Protein AF-A0A077ZMD2-F1 (afdb_monomer)

Solvent-accessible surface area (backbone atoms only — not comparable to full-atom values): 7035 Å² total; per-residue (Å²): 133,84,82,74,77,78,71,48,74,55,53,52,48,50,49,44,70,74,76,46,94,65,58,72,71,58,48,54,52,47,53,52,52,40,54,50,50,58,49,65,71,52,76,80,60,81,72,50,72,67,54,49,49,50,52,53,51,42,52,51,51,65,73,69,49,62,65,78,47,76,37,35,66,75,48,50,33,68,73,35,74,91,37,56,90,61,50,66,83,66,49,49,62,44,54,50,50,34,36,77,70,65,45,25,48,76,49,74,59,95,91,41,60,29,40,25,36,102

Organism: Trichuris trichiura (NCBI:txid36087)

pLDDT: mean 87.37, std 12.08, range [35.5, 96.69]

Secondary structure (DSSP, 8-state):
--------HHHHHHHHHHH----HHHHHHHHHHHHHHHHHHS--S---HHHHHHHHHH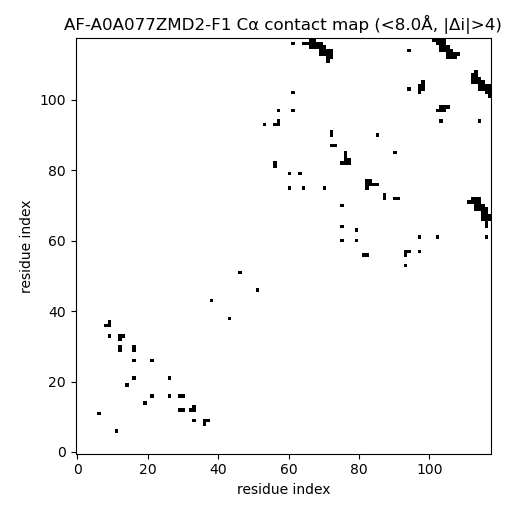HHHHHHSPBT-EE-HHHHHHH-GGGTT--HHHHHHHHHHHHHTTSEEEEEETTEEEEEE-

Sequence (118 aa):
MTNEKKITNKGALQYVLDNCEIPSDVRAKIEILLHQQENKSRGSGKPTATQTENARLIEVIADTLPKGEAFTISDITKTIPELNGFTPQKVGPMLKKLVETGRATRDTNKGKAYYTMV

Structure (mmCIF, N/CA/C/O backbone):
data_AF-A0A077ZMD2-F1
#
_entry.id   AF-A0A077ZMD2-F1
#
loop_
_atom_site.group_PDB
_atom_site.id
_atom_site.type_symbol
_atom_site.label_atom_id
_atom_site.label_alt_id
_atom_site.label_comp_id
_atom_site.label_asym_id
_atom_site.label_entity_id
_atom_site.label_seq_id
_atom_site.pdbx_PDB_ins_code
_atom_site.Cartn_x
_atom_site.Cartn_y
_atom_site.Cartn_z
_atom_site.occupancy
_atom_site.B_iso_or_equiv
_atom_site.auth_seq_id
_atom_site.auth_comp_id
_atom_site.auth_asym_id
_atom_site.auth_atom_id
_atom_site.pdbx_PDB_model_num
ATOM 1 N N . MET A 1 1 ? -14.519 35.065 14.176 1.00 35.50 1 MET A N 1
ATOM 2 C CA . MET A 1 1 ? -15.377 33.866 14.270 1.00 35.50 1 MET A CA 1
ATOM 3 C C . MET A 1 1 ? -14.532 32.751 14.856 1.00 35.50 1 MET A C 1
ATOM 5 O O . MET A 1 1 ? -13.626 32.272 14.185 1.00 35.50 1 MET A O 1
ATOM 9 N N . THR A 1 2 ? -14.723 32.435 16.133 1.00 39.09 2 THR A N 1
ATOM 10 C CA . THR A 1 2 ? -13.999 31.346 16.797 1.00 39.09 2 THR A CA 1
ATOM 11 C C . THR A 1 2 ? -14.495 30.040 16.190 1.00 39.09 2 THR A C 1
ATOM 13 O O . THR A 1 2 ? -15.683 29.750 16.274 1.00 39.09 2 THR A O 1
ATOM 16 N N . ASN A 1 3 ? -13.620 29.286 15.524 1.00 49.16 3 ASN A N 1
ATOM 17 C CA . ASN A 1 3 ? -13.934 27.932 15.079 1.00 49.16 3 ASN A CA 1
ATOM 18 C C . ASN A 1 3 ? -14.168 27.072 16.326 1.00 49.16 3 ASN A C 1
ATOM 20 O O . ASN A 1 3 ? -13.220 26.512 16.880 1.00 49.16 3 ASN A O 1
ATOM 24 N N . GLU A 1 4 ? -15.415 26.985 16.786 1.00 56.19 4 GLU A N 1
ATOM 25 C CA . GLU A 1 4 ? -15.840 25.945 17.714 1.00 56.19 4 GLU A CA 1
ATOM 26 C C . GLU A 1 4 ? -15.485 24.610 17.061 1.00 56.19 4 GLU A C 1
ATOM 28 O O . GLU A 1 4 ? -16.014 24.248 16.006 1.00 56.19 4 GLU A O 1
ATOM 33 N N . LYS A 1 5 ? -14.488 23.919 17.626 1.00 61.88 5 LYS A N 1
ATOM 34 C CA . LYS A 1 5 ? -14.043 22.615 17.137 1.00 61.88 5 LYS A CA 1
ATOM 35 C C . LYS A 1 5 ? -15.261 21.696 17.106 1.00 61.88 5 LYS A C 1
ATOM 37 O O . LYS A 1 5 ? -15.711 21.248 18.156 1.00 61.88 5 LYS A O 1
ATOM 42 N N . LYS A 1 6 ? -15.783 21.418 15.906 1.00 71.94 6 LYS A N 1
ATOM 43 C CA . LYS A 1 6 ? -16.862 20.446 15.705 1.00 71.94 6 LYS A CA 1
ATOM 44 C C . LYS A 1 6 ? -16.444 19.131 16.354 1.00 71.94 6 LYS A C 1
ATOM 46 O O . LYS A 1 6 ? -15.472 18.507 15.927 1.00 71.94 6 LYS A O 1
ATOM 51 N N . ILE A 1 7 ? -17.163 18.742 17.401 1.00 81.06 7 ILE A N 1
ATOM 52 C CA . ILE A 1 7 ? -16.943 17.470 18.075 1.00 81.06 7 ILE A CA 1
ATOM 53 C C . ILE A 1 7 ? -17.297 16.333 17.111 1.00 81.06 7 ILE A C 1
ATOM 55 O O . ILE A 1 7 ? -18.258 16.419 16.346 1.00 81.06 7 ILE A O 1
ATOM 59 N N . THR A 1 8 ? -16.488 15.277 17.092 1.00 87.00 8 THR A N 1
ATOM 60 C CA . THR A 1 8 ? -16.794 14.085 16.291 1.00 87.00 8 THR A CA 1
ATOM 61 C C . THR A 1 8 ? -17.925 13.297 16.950 1.00 87.00 8 THR A C 1
ATOM 63 O O . THR A 1 8 ? -18.125 13.407 18.157 1.00 87.00 8 THR A O 1
ATOM 66 N N . ASN A 1 9 ? -18.627 12.437 16.203 1.00 87.31 9 ASN A N 1
ATOM 67 C CA . ASN A 1 9 ? -19.647 11.555 16.792 1.00 87.31 9 ASN A CA 1
ATOM 68 C C . ASN A 1 9 ? -19.075 10.714 17.944 1.00 87.31 9 ASN A C 1
ATOM 70 O O . ASN A 1 9 ? -19.723 10.566 18.974 1.00 87.31 9 ASN A O 1
ATOM 74 N N . LYS A 1 10 ? -17.831 10.227 17.806 1.00 86.00 10 LYS A N 1
ATOM 75 C CA . LYS A 1 10 ? -17.107 9.557 18.897 1.00 86.00 10 LYS A CA 1
ATOM 76 C C . LYS A 1 10 ? -16.947 10.483 20.108 1.00 86.00 10 LYS A C 1
ATOM 78 O O . LYS A 1 10 ? -17.249 10.077 21.222 1.00 86.00 10 LYS A O 1
ATOM 83 N N . GLY A 1 11 ? -16.490 11.717 19.889 1.00 85.94 11 GLY A N 1
ATOM 84 C CA . GLY A 1 11 ? -16.308 12.697 20.959 1.00 85.94 11 GLY A CA 1
ATOM 85 C C . GLY A 1 11 ? -17.613 13.048 21.676 1.00 85.94 11 GLY A C 1
ATOM 86 O O . GLY A 1 11 ? -17.614 13.156 22.895 1.00 85.94 11 GLY A O 1
ATOM 87 N N . ALA A 1 12 ? -18.726 13.166 20.947 1.00 89.50 12 ALA A N 1
ATOM 88 C CA . ALA A 1 12 ? -20.035 13.445 21.533 1.00 89.50 12 ALA A CA 1
ATOM 89 C C . ALA A 1 12 ? -20.524 12.287 22.415 1.00 89.50 12 ALA A C 1
ATOM 91 O O . ALA A 1 12 ? -20.972 12.520 23.533 1.00 89.50 12 ALA A O 1
ATOM 92 N N . LEU A 1 13 ? -20.386 11.041 21.945 1.00 91.00 13 LEU A N 1
ATOM 93 C CA . LEU A 1 13 ? -20.757 9.854 22.724 1.00 91.00 13 LEU A CA 1
ATOM 94 C C . LEU A 1 13 ? -19.899 9.722 23.991 1.00 91.00 13 LEU A C 1
ATOM 96 O O . LEU A 1 13 ? -20.440 9.464 25.062 1.00 91.00 13 LEU A O 1
ATOM 100 N N . GLN A 1 14 ? -18.586 9.958 23.885 1.00 88.81 14 GLN A N 1
ATOM 101 C CA . GLN A 1 14 ? -17.684 9.934 25.039 1.00 88.81 14 GLN A CA 1
ATOM 102 C C . GLN A 1 14 ? -18.032 11.030 26.054 1.00 88.81 14 GLN A C 1
ATOM 104 O O . GLN A 1 14 ? -18.122 10.757 27.244 1.00 88.81 14 GLN A O 1
ATOM 109 N N . TYR A 1 15 ? -18.307 12.252 25.585 1.00 89.75 15 TYR A N 1
ATOM 110 C CA . TYR A 1 15 ? -18.696 13.357 26.459 1.00 89.75 15 TYR A CA 1
ATOM 111 C C . TYR A 1 15 ? -19.943 13.022 27.285 1.00 89.75 15 TYR A C 1
ATOM 113 O O . TYR A 1 15 ? -19.959 13.287 28.484 1.00 89.75 15 TYR A O 1
ATOM 121 N N . VAL A 1 16 ? -20.957 12.402 26.669 1.00 90.50 16 VAL A N 1
ATOM 122 C CA . VAL A 1 16 ? -22.178 11.980 27.372 1.00 90.50 16 VAL A CA 1
ATOM 123 C C . VAL A 1 16 ? -21.877 10.915 28.429 1.00 90.50 16 VAL A C 1
ATOM 125 O O . VAL A 1 16 ? -22.400 11.009 29.533 1.00 90.50 16 VAL A O 1
ATOM 128 N N . LEU A 1 17 ? -21.018 9.933 28.134 1.00 89.56 17 LEU A N 1
ATOM 129 C CA . LEU A 1 17 ? -20.641 8.901 29.111 1.00 89.56 17 LEU A CA 1
ATOM 130 C C . LEU A 1 17 ? -19.883 9.464 30.320 1.00 89.56 17 LEU A C 1
ATOM 132 O O . LEU A 1 17 ? -20.046 8.943 31.426 1.00 89.56 17 LEU A O 1
ATOM 136 N N . ASP A 1 18 ? -19.070 10.499 30.100 1.00 89.50 18 ASP A N 1
ATOM 137 C CA . ASP A 1 18 ? -18.189 11.072 31.121 1.00 89.50 18 ASP A CA 1
ATOM 138 C C . ASP A 1 18 ? -18.865 12.189 31.938 1.00 89.50 18 ASP A C 1
ATOM 140 O O . ASP A 1 18 ? -18.486 12.416 33.084 1.00 89.50 18 ASP A O 1
ATOM 144 N N . ASN A 1 19 ? -19.844 12.903 31.362 1.00 90.62 19 ASN A N 1
ATOM 145 C CA . ASN A 1 19 ? -20.405 14.132 31.949 1.00 90.62 19 ASN A CA 1
ATOM 146 C C . ASN A 1 19 ? -21.916 14.078 32.216 1.00 90.62 19 ASN A C 1
ATOM 148 O O . ASN A 1 19 ? -22.449 15.015 32.810 1.00 90.62 19 ASN A O 1
ATOM 152 N N . CYS A 1 20 ? -22.630 13.038 31.777 1.00 87.44 20 CYS A N 1
ATOM 153 C CA . CYS A 1 20 ? -24.071 12.924 31.994 1.00 87.44 20 CYS A CA 1
ATOM 154 C C . CYS A 1 20 ? -24.411 11.690 32.833 1.00 87.44 20 CYS A C 1
ATOM 156 O O . CYS A 1 20 ? -23.969 10.580 32.540 1.00 87.44 20 CYS A O 1
ATOM 158 N N . GLU A 1 21 ? -25.268 11.868 33.840 1.00 89.19 21 GLU A N 1
ATOM 159 C CA . GLU A 1 21 ? -25.955 10.745 34.473 1.00 89.19 21 GLU A CA 1
ATOM 160 C C . GLU A 1 21 ? -27.051 10.246 33.537 1.00 89.19 21 GLU A C 1
ATOM 162 O O . GLU A 1 21 ? -27.964 10.981 33.155 1.00 89.19 21 GLU A O 1
ATOM 167 N N . ILE A 1 22 ? -26.937 8.984 33.142 1.00 90.25 22 ILE A N 1
ATOM 168 C CA . ILE A 1 22 ? -27.863 8.333 32.224 1.00 90.25 22 ILE A CA 1
ATOM 169 C C . ILE A 1 22 ? -28.259 6.961 32.774 1.00 90.25 22 ILE A C 1
ATOM 171 O O . ILE A 1 22 ? -27.438 6.297 33.414 1.00 90.25 22 ILE A O 1
ATOM 175 N N . PRO A 1 23 ? -29.497 6.509 32.506 1.00 91.50 23 PRO A N 1
ATOM 176 C CA . PRO A 1 23 ? -29.940 5.161 32.840 1.00 91.50 23 PRO A CA 1
ATOM 177 C C . PRO A 1 23 ? -28.997 4.082 32.287 1.00 91.50 23 PRO A C 1
ATOM 179 O O . PRO A 1 23 ? -28.382 4.249 31.228 1.00 91.50 23 PRO A O 1
ATOM 182 N N . SER A 1 24 ? -28.880 2.961 33.002 1.00 89.00 24 SER A N 1
ATOM 183 C CA . SER A 1 24 ? -27.920 1.895 32.683 1.00 89.00 24 SER A CA 1
ATOM 184 C C . SER A 1 24 ? -28.129 1.278 31.295 1.00 89.00 24 SER A C 1
ATOM 186 O O . SER A 1 24 ? -27.158 0.930 30.623 1.00 89.00 24 SER A O 1
ATOM 188 N N . ASP A 1 25 ? -29.373 1.195 30.825 1.00 88.12 25 ASP A N 1
ATOM 189 C CA . ASP A 1 25 ? -29.723 0.703 29.491 1.00 88.12 25 ASP A CA 1
ATOM 190 C C . ASP A 1 25 ? -29.269 1.665 28.377 1.00 88.12 25 ASP A C 1
ATOM 192 O O . ASP A 1 25 ? -28.758 1.231 27.338 1.00 88.12 25 ASP A O 1
ATOM 196 N N . VAL A 1 26 ? -29.395 2.975 28.605 1.00 90.38 26 VAL A N 1
ATOM 197 C CA . VAL A 1 26 ? -28.915 4.020 27.693 1.00 90.38 26 VAL A CA 1
ATOM 198 C C . VAL A 1 26 ? -27.390 4.022 27.652 1.00 90.38 26 VAL A C 1
ATOM 200 O O . VAL A 1 26 ? -26.814 4.046 26.562 1.00 90.38 26 VAL A O 1
ATOM 203 N N . ARG A 1 27 ? -26.729 3.918 28.813 1.00 91.62 27 ARG A N 1
ATOM 204 C CA . ARG A 1 27 ? -25.265 3.809 28.905 1.00 91.62 27 ARG A CA 1
ATOM 205 C C . ARG A 1 27 ? -24.739 2.636 28.081 1.00 91.62 27 ARG A C 1
ATOM 207 O O . ARG A 1 27 ? -23.875 2.843 27.232 1.00 91.62 27 ARG A O 1
ATOM 214 N N . ALA A 1 28 ? -25.318 1.445 28.250 1.00 89.62 28 ALA A N 1
ATOM 215 C CA . ALA A 1 28 ? -24.915 0.254 27.502 1.00 89.62 28 ALA A CA 1
ATOM 216 C C . ALA A 1 28 ? -25.037 0.451 25.978 1.00 89.62 28 ALA A C 1
ATOM 218 O O . ALA A 1 28 ? -24.150 0.065 25.215 1.00 89.62 28 ALA A O 1
ATOM 219 N N . LYS A 1 29 ? -26.108 1.106 25.508 1.00 92.00 29 LYS A N 1
ATOM 220 C CA . LYS A 1 29 ? -26.275 1.417 24.078 1.00 92.00 29 LYS A CA 1
ATOM 221 C C . LYS A 1 29 ? -25.250 2.429 23.568 1.00 92.00 29 LYS A C 1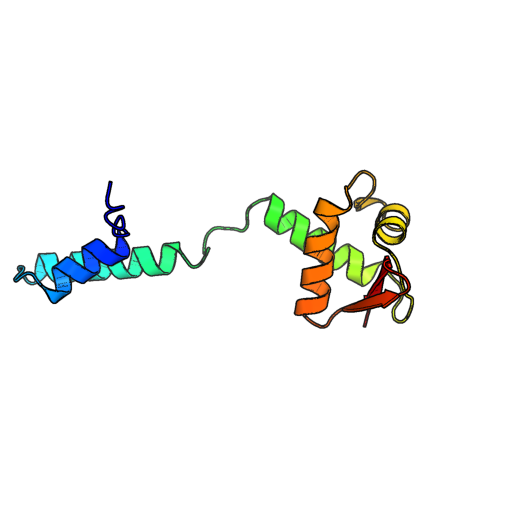
ATOM 223 O O . LYS A 1 29 ? -24.751 2.265 22.454 1.00 92.00 29 LYS A O 1
ATOM 228 N N . ILE A 1 30 ? -24.932 3.460 24.350 1.00 92.62 30 ILE A N 1
ATOM 229 C CA . ILE A 1 30 ? -23.930 4.465 23.970 1.00 92.62 30 ILE A CA 1
ATOM 230 C C . ILE A 1 30 ? -22.534 3.836 23.899 1.00 92.62 30 ILE A C 1
ATOM 232 O O . ILE A 1 30 ? -21.814 4.103 22.940 1.00 92.62 30 ILE A O 1
ATOM 236 N N . GLU A 1 31 ? -22.177 2.951 24.832 1.00 89.12 31 GLU A N 1
ATOM 237 C CA . GLU A 1 31 ? -20.912 2.201 24.793 1.00 89.12 31 GLU A CA 1
ATOM 238 C C . GLU A 1 31 ? -20.805 1.321 23.532 1.00 89.12 31 GLU A C 1
ATOM 240 O O . GLU A 1 31 ? -19.779 1.345 22.847 1.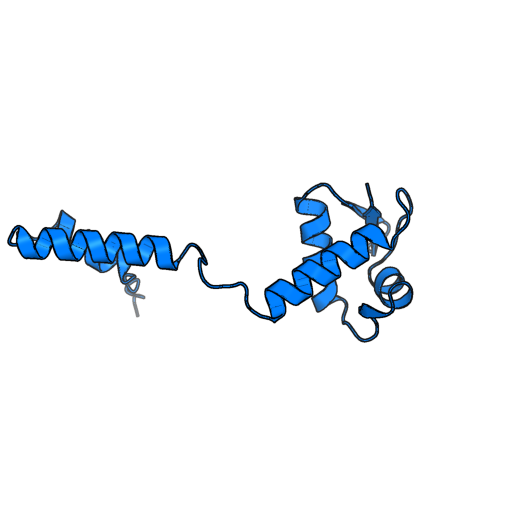00 89.12 31 GLU A O 1
ATOM 245 N N . ILE A 1 32 ? -21.884 0.628 23.139 1.00 89.75 32 ILE A N 1
ATOM 246 C CA . ILE A 1 32 ? -21.932 -0.131 21.874 1.00 89.75 32 ILE A CA 1
ATOM 247 C C . ILE A 1 32 ? -21.721 0.794 20.669 1.00 89.75 32 ILE A C 1
ATOM 249 O O . ILE A 1 32 ? -20.930 0.482 19.775 1.00 89.75 32 ILE A O 1
ATOM 253 N N . LEU A 1 33 ? -22.412 1.937 20.624 1.00 89.56 33 LEU A N 1
ATOM 254 C CA . LEU A 1 33 ? -22.267 2.905 19.534 1.00 89.56 33 LEU A CA 1
ATOM 255 C C . LEU A 1 33 ? -20.848 3.473 19.471 1.00 89.56 33 LEU A C 1
ATOM 257 O O . LEU A 1 33 ? -20.305 3.625 18.375 1.00 89.56 33 LEU A O 1
ATOM 261 N N . LEU A 1 34 ? -20.233 3.749 20.621 1.00 88.00 34 LEU A N 1
ATOM 262 C CA . LEU A 1 34 ? -18.854 4.214 20.706 1.00 88.00 34 LEU A CA 1
ATOM 263 C C . LEU A 1 34 ? -17.903 3.168 20.111 1.00 88.00 34 LEU A C 1
ATOM 265 O O . LEU A 1 34 ? -17.127 3.492 19.212 1.00 88.00 34 LEU A O 1
ATOM 269 N N . HIS A 1 35 ? -18.043 1.903 20.509 1.00 83.00 35 HIS A N 1
ATOM 270 C CA . HIS A 1 35 ? -17.243 0.799 19.977 1.00 83.00 35 HIS A CA 1
ATOM 271 C C . HIS A 1 35 ? -17.448 0.606 18.461 1.00 83.00 35 HIS A C 1
ATOM 273 O O . HIS A 1 35 ? -16.506 0.314 17.716 1.00 83.00 35 HIS A O 1
ATOM 279 N N . GLN A 1 36 ? -18.670 0.810 17.957 1.00 83.81 36 GLN A N 1
ATOM 280 C CA . GLN A 1 36 ? -18.943 0.815 16.517 1.00 83.81 36 GLN A CA 1
ATOM 281 C C . GLN A 1 36 ? -18.270 1.992 15.802 1.00 83.81 36 GLN A C 1
ATOM 283 O O . GLN A 1 36 ? -17.756 1.805 14.699 1.00 83.81 36 GLN A O 1
ATOM 288 N N . GLN A 1 37 ? -18.249 3.190 16.398 1.00 83.19 37 GLN A N 1
ATOM 289 C CA . GLN A 1 37 ? -17.528 4.339 15.834 1.00 83.19 37 GLN A CA 1
ATOM 290 C C . GLN A 1 37 ? -16.018 4.084 15.777 1.00 83.19 37 GLN A C 1
ATOM 292 O O . GLN A 1 37 ? -15.380 4.438 14.784 1.00 83.19 37 GLN A O 1
ATOM 297 N N . GLU A 1 38 ? -15.445 3.435 16.791 1.00 75.62 38 GLU A N 1
ATOM 298 C CA . GLU A 1 38 ? -14.027 3.060 16.789 1.00 75.62 38 GLU A CA 1
ATOM 299 C C . GLU A 1 38 ? -13.708 2.057 15.680 1.00 75.62 38 GLU A C 1
ATOM 301 O O . GLU A 1 38 ? -12.750 2.245 14.923 1.00 75.62 38 GLU A O 1
ATOM 306 N N . ASN A 1 39 ? -14.559 1.046 15.51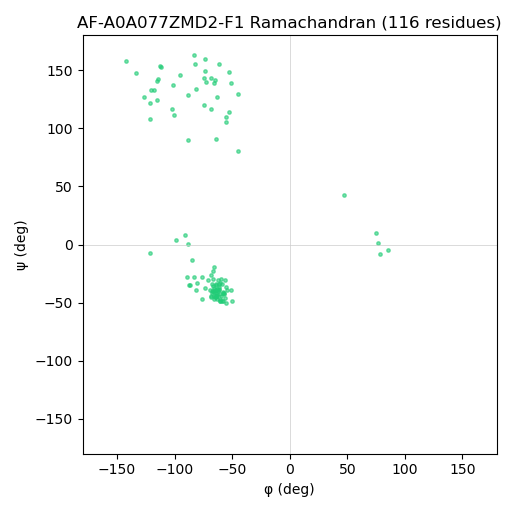6 1.00 68.88 39 ASN A N 1
ATOM 307 C CA . ASN A 1 39 ? -14.393 0.032 14.480 1.00 68.88 39 ASN A CA 1
ATOM 308 C C . ASN A 1 39 ? -14.655 0.570 13.068 1.00 68.88 39 ASN A C 1
ATOM 310 O O . ASN A 1 39 ? -13.993 0.135 12.132 1.00 68.88 39 ASN A O 1
ATOM 314 N N . LYS A 1 40 ? -15.538 1.563 12.896 1.00 65.75 40 LYS A N 1
ATOM 315 C CA . LYS A 1 40 ? -15.764 2.225 11.597 1.00 65.75 40 LYS A CA 1
ATOM 316 C C . LYS A 1 40 ? -14.499 2.880 11.038 1.00 65.75 40 LYS A C 1
ATOM 318 O O . LYS A 1 40 ? -14.360 2.970 9.822 1.00 65.75 40 LYS A O 1
ATOM 323 N N . SER A 1 41 ? -13.589 3.330 11.908 1.00 56.72 41 SER A N 1
ATOM 324 C CA . SER A 1 41 ? -12.325 3.954 11.490 1.00 56.72 41 SER A CA 1
ATOM 325 C C . SER A 1 41 ? -11.286 2.945 10.988 1.00 56.72 41 SER A C 1
ATOM 327 O O . SER A 1 41 ? -10.460 3.271 10.135 1.00 56.72 41 SER A O 1
ATOM 329 N N . ARG A 1 42 ? -11.346 1.701 11.472 1.00 56.03 42 ARG A N 1
ATOM 330 C CA . ARG A 1 42 ? -10.486 0.605 11.026 1.00 56.03 42 ARG A CA 1
ATOM 331 C C . ARG A 1 42 ? -11.176 -0.047 9.839 1.00 56.03 42 ARG A C 1
ATOM 333 O O . ARG A 1 42 ? -12.007 -0.914 10.051 1.00 56.03 42 ARG A O 1
ATOM 340 N N . GLY A 1 43 ? -10.905 0.423 8.620 1.00 55.22 43 GLY A N 1
ATOM 341 C CA . GLY A 1 43 ? -11.572 0.017 7.372 1.00 55.22 43 GLY A CA 1
ATOM 342 C C . GLY A 1 43 ? -11.769 -1.497 7.189 1.00 55.22 43 GLY A C 1
ATOM 343 O O . GLY A 1 43 ? -11.028 -2.137 6.458 1.00 55.22 43 GLY A O 1
ATOM 344 N N . SER A 1 44 ? -12.805 -2.042 7.827 1.00 57.28 44 SER A N 1
ATOM 345 C CA . SER A 1 44 ? -13.193 -3.457 7.833 1.00 57.28 44 SER A CA 1
ATOM 346 C C . SER A 1 44 ? -14.188 -3.780 6.713 1.00 57.28 44 SER A C 1
ATOM 348 O O . SER A 1 44 ? -14.763 -4.867 6.673 1.00 57.28 44 SER A O 1
ATOM 350 N N . GLY A 1 45 ? -14.426 -2.832 5.806 1.00 64.50 45 GLY A N 1
ATOM 351 C CA . GLY A 1 45 ? -15.110 -3.113 4.554 1.00 64.50 45 GLY A CA 1
ATOM 352 C C . GLY A 1 45 ? -14.179 -3.878 3.621 1.00 64.50 45 GLY A C 1
ATOM 353 O O . GLY A 1 45 ? -12.966 -3.676 3.651 1.00 64.50 45 GLY A O 1
ATOM 354 N N . LYS A 1 46 ? -14.751 -4.737 2.771 1.00 71.44 46 LYS A N 1
ATOM 355 C CA . LYS A 1 46 ? -14.032 -5.340 1.643 1.00 71.44 46 LYS A CA 1
ATOM 356 C C . LYS A 1 46 ? -13.232 -4.229 0.939 1.00 71.44 46 LYS A C 1
ATOM 358 O O . LYS A 1 46 ? -13.830 -3.176 0.685 1.00 71.44 46 LYS A O 1
ATOM 363 N N . PRO A 1 47 ? -11.922 -4.408 0.683 1.00 75.81 47 PRO A N 1
ATOM 364 C CA . PRO A 1 47 ? -11.126 -3.373 0.042 1.00 75.81 47 PRO A CA 1
ATOM 365 C C . PRO A 1 47 ? -11.834 -2.902 -1.224 1.00 75.81 47 PRO A C 1
ATOM 367 O O . PRO A 1 47 ? -12.443 -3.696 -1.948 1.00 75.81 47 PRO A O 1
ATOM 370 N N . THR A 1 48 ? -11.819 -1.592 -1.452 1.00 81.75 48 THR A N 1
ATOM 371 C CA . THR A 1 48 ? -12.451 -1.033 -2.648 1.00 81.75 48 THR A CA 1
ATOM 372 C C . THR A 1 48 ? -11.758 -1.590 -3.890 1.00 81.75 48 THR A C 1
ATOM 374 O O . THR A 1 48 ? -10.582 -1.947 -3.832 1.00 81.75 48 THR A O 1
ATOM 377 N N . ALA A 1 49 ? -12.448 -1.627 -5.033 1.00 85.81 49 ALA A N 1
ATOM 378 C CA . ALA A 1 49 ? -11.861 -2.131 -6.278 1.00 85.81 49 ALA A CA 1
ATOM 379 C C . ALA A 1 49 ? -10.498 -1.478 -6.588 1.00 85.81 49 ALA A C 1
ATOM 381 O O . ALA A 1 49 ? -9.549 -2.162 -6.950 1.00 85.81 49 ALA A O 1
ATOM 382 N N . THR A 1 50 ? -10.358 -0.171 -6.336 1.00 87.12 50 THR A N 1
ATOM 383 C CA . THR A 1 50 ? -9.083 0.545 -6.483 1.00 87.12 50 THR A CA 1
ATOM 384 C C . THR A 1 50 ? -8.014 0.092 -5.486 1.00 87.12 50 THR A C 1
ATOM 386 O O . THR A 1 50 ? -6.842 0.047 -5.839 1.00 87.12 50 THR A O 1
ATOM 389 N N . GLN A 1 51 ? -8.372 -0.227 -4.238 1.00 86.25 51 GLN A N 1
ATOM 390 C CA . GLN A 1 51 ? -7.410 -0.749 -3.258 1.00 86.25 51 GLN A CA 1
ATOM 391 C C . GLN A 1 51 ? -6.924 -2.142 -3.648 1.00 86.25 51 GLN A C 1
ATOM 393 O O . GLN A 1 51 ? -5.730 -2.413 -3.537 1.00 86.25 51 GLN A O 1
ATOM 398 N N . THR A 1 52 ? -7.832 -2.997 -4.119 1.00 89.69 52 THR A N 1
ATOM 399 C CA . THR A 1 52 ? -7.494 -4.325 -4.635 1.00 89.69 52 THR A CA 1
ATOM 400 C C . THR A 1 52 ? -6.597 -4.225 -5.863 1.00 89.69 52 THR A C 1
ATOM 402 O O . THR A 1 52 ? -5.562 -4.882 -5.899 1.00 89.69 52 THR A O 1
ATOM 405 N N . GLU A 1 53 ? -6.932 -3.358 -6.821 1.00 91.00 53 GLU A N 1
ATOM 406 C CA . GLU A 1 53 ? -6.117 -3.165 -8.023 1.00 91.00 53 GLU A CA 1
ATOM 407 C C . GLU A 1 53 ? -4.737 -2.599 -7.687 1.00 91.00 53 GLU A C 1
ATOM 409 O O . GLU A 1 53 ? -3.725 -3.126 -8.131 1.00 91.00 53 GLU A O 1
ATOM 414 N N . ASN A 1 54 ? -4.661 -1.586 -6.821 1.00 91.31 54 ASN A N 1
ATOM 415 C CA . ASN A 1 54 ? -3.372 -1.052 -6.389 1.00 91.31 54 ASN A CA 1
ATOM 416 C C . ASN A 1 54 ? -2.530 -2.114 -5.670 1.00 91.31 54 ASN A C 1
ATOM 418 O O . ASN A 1 54 ? -1.317 -2.132 -5.843 1.00 91.31 54 ASN A O 1
ATOM 422 N N . ALA A 1 55 ? -3.146 -2.977 -4.855 1.00 92.00 55 ALA A N 1
ATOM 423 C CA . ALA A 1 55 ? -2.434 -4.076 -4.211 1.00 92.00 55 ALA A CA 1
ATOM 424 C C . ALA A 1 55 ? -1.899 -5.071 -5.250 1.00 92.00 55 ALA A C 1
ATOM 426 O O . ALA A 1 55 ? -0.728 -5.425 -5.185 1.00 92.00 55 ALA A O 1
ATOM 427 N N . ARG A 1 56 ? -2.713 -5.444 -6.247 1.00 94.25 56 ARG A N 1
ATOM 428 C CA . ARG A 1 56 ? -2.290 -6.299 -7.364 1.00 94.25 56 ARG A CA 1
ATOM 429 C C . ARG A 1 56 ? -1.116 -5.684 -8.133 1.00 94.25 56 ARG A C 1
ATOM 431 O O . ARG A 1 56 ? -0.111 -6.353 -8.333 1.00 94.25 56 ARG A O 1
ATOM 438 N N . LEU A 1 57 ? -1.208 -4.408 -8.505 1.00 94.75 57 LEU A N 1
ATOM 439 C CA . LEU A 1 57 ? -0.153 -3.706 -9.243 1.00 94.75 57 LEU A CA 1
ATOM 440 C C . LEU A 1 57 ? 1.145 -3.569 -8.437 1.00 94.75 57 LEU A C 1
ATOM 442 O O . LEU A 1 57 ? 2.227 -3.638 -9.011 1.00 94.75 57 LEU A O 1
ATOM 446 N N . ILE A 1 58 ? 1.058 -3.399 -7.114 1.00 95.19 58 ILE A N 1
ATOM 447 C CA . ILE A 1 58 ? 2.234 -3.397 -6.230 1.00 95.19 58 ILE A CA 1
ATOM 448 C C . ILE A 1 58 ? 2.984 -4.730 -6.316 1.00 95.19 58 ILE A C 1
ATOM 450 O O . ILE A 1 58 ? 4.209 -4.718 -6.426 1.00 95.19 58 ILE A O 1
ATOM 454 N N . GLU A 1 59 ? 2.264 -5.855 -6.298 1.00 95.00 59 GLU A N 1
ATOM 455 C CA . GLU A 1 59 ? 2.876 -7.178 -6.461 1.00 95.00 59 GLU A CA 1
ATOM 456 C C . GLU A 1 59 ? 3.500 -7.335 -7.851 1.00 95.00 59 GLU A C 1
ATOM 458 O O . GLU A 1 59 ? 4.662 -7.714 -7.957 1.00 95.00 59 GLU A O 1
ATOM 463 N N . VAL A 1 60 ? 2.790 -6.925 -8.908 1.00 94.75 60 VAL A N 1
ATOM 464 C CA . VAL A 1 60 ? 3.315 -6.965 -10.285 1.00 94.75 60 VAL A CA 1
ATOM 465 C C . VAL A 1 60 ? 4.620 -6.175 -10.415 1.00 94.75 60 VAL A C 1
ATOM 467 O O . VAL A 1 60 ? 5.555 -6.647 -11.059 1.00 94.75 60 VAL A O 1
ATOM 470 N N . ILE A 1 61 ? 4.725 -4.996 -9.789 1.00 95.44 61 ILE A N 1
ATOM 471 C CA . ILE A 1 61 ? 5.969 -4.209 -9.786 1.00 95.44 61 ILE A CA 1
ATOM 472 C C . ILE A 1 61 ? 7.115 -4.985 -9.143 1.00 95.44 61 ILE A C 1
ATOM 474 O O . ILE A 1 61 ? 8.208 -5.034 -9.708 1.00 95.44 61 ILE A O 1
ATOM 478 N N . ALA A 1 62 ? 6.872 -5.568 -7.972 1.00 94.12 62 ALA A N 1
ATOM 479 C CA . ALA A 1 62 ? 7.897 -6.282 -7.225 1.00 94.12 62 ALA A CA 1
ATOM 480 C C . ALA A 1 62 ? 8.359 -7.568 -7.928 1.00 94.12 62 ALA A C 1
ATOM 482 O O . ALA A 1 62 ? 9.537 -7.903 -7.843 1.00 94.12 62 ALA A O 1
ATOM 483 N N . ASP A 1 63 ? 7.455 -8.252 -8.633 1.00 93.19 63 ASP A N 1
ATOM 484 C CA . ASP A 1 63 ? 7.758 -9.505 -9.332 1.00 93.19 63 ASP A CA 1
ATOM 485 C C . ASP A 1 63 ? 8.385 -9.281 -10.718 1.00 93.19 63 ASP A C 1
ATOM 487 O O . ASP A 1 63 ? 9.137 -10.128 -11.200 1.00 93.19 63 ASP A O 1
ATOM 491 N N . THR A 1 64 ? 8.090 -8.152 -11.373 1.00 93.62 64 THR A N 1
ATOM 492 C CA . THR A 1 64 ? 8.576 -7.876 -12.739 1.00 93.62 64 THR A CA 1
ATOM 493 C C . THR A 1 64 ? 9.956 -7.221 -12.755 1.00 93.62 64 THR A C 1
ATOM 495 O O . THR A 1 64 ? 10.735 -7.454 -13.680 1.00 93.62 64 THR A O 1
ATOM 498 N N . LEU A 1 65 ? 10.270 -6.363 -11.778 1.00 94.12 65 LEU A N 1
ATOM 499 C CA . LEU A 1 65 ? 11.539 -5.633 -11.774 1.00 94.12 65 LEU A CA 1
ATOM 500 C C . LEU A 1 65 ? 12.685 -6.497 -11.224 1.00 94.12 65 LEU A C 1
ATOM 502 O O . LEU A 1 65 ? 12.540 -7.099 -10.158 1.00 94.12 65 LEU A O 1
ATOM 506 N N . PRO A 1 66 ? 13.855 -6.521 -11.888 1.00 93.00 66 PRO A N 1
ATOM 507 C CA . PRO A 1 66 ? 15.011 -7.238 -11.374 1.00 93.00 66 PRO A CA 1
ATOM 508 C C . PRO A 1 66 ? 15.512 -6.617 -10.062 1.00 93.00 66 PRO A C 1
ATOM 510 O O . PRO A 1 66 ? 15.544 -5.396 -9.881 1.00 93.00 66 PRO A O 1
ATOM 513 N N . LYS A 1 67 ? 15.929 -7.483 -9.135 1.00 94.25 67 LYS A N 1
ATOM 514 C CA . LYS A 1 67 ? 16.520 -7.083 -7.853 1.00 94.25 67 LYS A CA 1
ATOM 515 C C . LYS A 1 67 ? 17.892 -6.445 -8.059 1.00 94.25 67 LYS A C 1
ATOM 517 O O . LYS A 1 67 ? 18.668 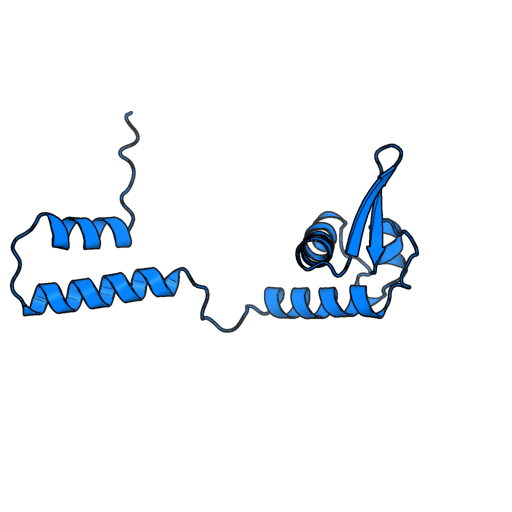-6.890 -8.901 1.00 94.25 67 LYS A O 1
ATOM 522 N N . GLY A 1 68 ? 18.204 -5.433 -7.251 1.00 91.81 68 GLY A N 1
ATOM 523 C CA . GLY A 1 68 ? 19.507 -4.757 -7.271 1.00 91.81 68 GLY A CA 1
ATOM 524 C C . GLY A 1 68 ? 19.712 -3.736 -8.397 1.00 91.81 68 GLY A C 1
ATOM 525 O O . GLY A 1 68 ? 20.691 -2.995 -8.353 1.00 91.81 68 GLY A O 1
ATOM 526 N N . GLU A 1 69 ? 18.796 -3.631 -9.362 1.00 93.75 69 GLU A N 1
ATOM 527 C CA . GLU A 1 69 ? 18.842 -2.605 -10.409 1.00 93.75 69 GLU A CA 1
ATOM 528 C C . GLU A 1 69 ? 17.981 -1.386 -10.036 1.00 93.75 69 GLU A C 1
ATOM 530 O O . GLU A 1 69 ? 16.968 -1.493 -9.343 1.00 93.75 69 GLU A O 1
ATOM 535 N N . ALA A 1 70 ? 18.422 -0.194 -10.439 1.00 94.69 70 ALA A N 1
ATOM 536 C CA . ALA A 1 70 ? 17.801 1.074 -10.073 1.00 94.69 70 ALA A CA 1
ATOM 537 C C . ALA A 1 70 ? 16.955 1.631 -11.224 1.00 94.69 70 ALA A C 1
ATOM 539 O O . ALA A 1 70 ? 17.489 2.029 -12.257 1.00 94.69 70 ALA A O 1
ATOM 540 N N . PHE A 1 71 ? 15.644 1.746 -11.008 1.00 95.00 71 PHE A N 1
ATOM 541 C CA . PHE A 1 71 ? 14.696 2.250 -12.004 1.00 95.00 71 PHE A CA 1
ATOM 542 C C . PHE A 1 71 ? 14.058 3.569 -11.568 1.00 95.00 71 PHE A C 1
ATOM 544 O O . PHE A 1 71 ? 13.704 3.758 -10.400 1.00 95.00 71 PHE A O 1
ATOM 551 N N . THR A 1 72 ? 13.845 4.489 -12.510 1.00 95.06 72 THR A N 1
ATOM 552 C CA . THR A 1 72 ? 12.973 5.646 -12.269 1.00 95.06 72 THR A CA 1
ATOM 553 C C . THR A 1 72 ? 11.509 5.271 -12.495 1.00 95.06 72 THR A C 1
ATOM 555 O O . THR A 1 72 ? 11.202 4.295 -13.173 1.00 95.06 72 THR A O 1
ATOM 558 N N . ILE A 1 73 ? 10.569 6.081 -11.997 1.00 94.44 73 ILE A N 1
ATOM 559 C CA . ILE A 1 73 ? 9.129 5.860 -12.246 1.00 94.44 73 ILE A CA 1
ATOM 560 C C . ILE A 1 73 ? 8.821 5.794 -13.754 1.00 94.44 73 ILE A C 1
ATOM 562 O O . ILE A 1 73 ? 7.991 4.998 -14.195 1.00 94.44 73 ILE A O 1
ATOM 566 N N . SER A 1 74 ? 9.513 6.611 -14.552 1.00 92.50 74 SER A N 1
ATOM 567 C CA . SER A 1 74 ? 9.381 6.618 -16.010 1.00 92.50 74 SER A CA 1
ATOM 568 C C . SER A 1 74 ? 9.896 5.334 -16.659 1.00 92.50 74 SER A C 1
ATOM 570 O O . SER A 1 74 ? 9.386 4.957 -17.707 1.00 92.50 74 SER A O 1
ATOM 572 N N . ASP A 1 75 ? 10.888 4.672 -16.063 1.00 93.38 75 ASP A N 1
ATOM 573 C CA . ASP A 1 75 ? 11.384 3.384 -16.555 1.00 93.38 75 ASP A CA 1
ATOM 574 C C . ASP A 1 75 ? 10.399 2.278 -16.171 1.00 93.38 75 ASP A C 1
ATOM 576 O O . ASP A 1 75 ? 9.949 1.532 -17.031 1.00 93.38 75 ASP A O 1
ATOM 580 N N . ILE A 1 76 ? 9.944 2.256 -14.914 1.00 94.56 76 ILE A N 1
ATOM 581 C CA . ILE A 1 76 ? 8.985 1.264 -14.397 1.00 94.56 76 ILE A CA 1
ATOM 582 C C . ILE A 1 76 ? 7.688 1.251 -15.221 1.00 94.56 76 ILE A C 1
ATOM 584 O O . ILE A 1 76 ? 7.214 0.189 -15.616 1.00 94.56 76 ILE A O 1
ATOM 588 N N . THR A 1 77 ? 7.132 2.427 -15.525 1.00 93.75 77 THR A N 1
ATOM 589 C CA . THR A 1 77 ? 5.901 2.558 -16.335 1.00 93.75 77 THR A CA 1
ATOM 590 C C . THR A 1 77 ? 6.066 2.130 -17.794 1.00 93.75 77 THR A C 1
ATOM 592 O O . THR A 1 77 ? 5.075 1.786 -18.431 1.00 93.75 77 THR A O 1
ATOM 595 N N . LYS A 1 78 ? 7.294 2.135 -18.331 1.00 92.00 78 LYS A N 1
ATOM 596 C CA . LYS A 1 78 ? 7.602 1.637 -19.682 1.00 92.00 78 LYS A CA 1
ATOM 597 C C . LYS A 1 78 ? 7.899 0.142 -19.697 1.00 92.00 78 LYS A C 1
ATOM 599 O O . LYS A 1 78 ? 7.570 -0.525 -20.671 1.00 92.00 78 LYS A O 1
ATOM 604 N N . THR A 1 79 ? 8.529 -0.366 -18.640 1.00 90.81 79 THR A N 1
ATOM 605 C CA . THR A 1 79 ? 8.898 -1.778 -18.509 1.00 90.81 79 THR A CA 1
ATOM 606 C C . THR A 1 79 ? 7.682 -2.652 -18.226 1.00 90.81 79 THR A C 1
ATOM 608 O O . THR A 1 79 ? 7.606 -3.763 -18.738 1.00 90.81 79 THR A O 1
ATOM 611 N N . ILE A 1 80 ? 6.727 -2.164 -17.427 1.00 92.75 80 ILE A N 1
ATOM 612 C CA . ILE A 1 80 ? 5.570 -2.946 -16.981 1.00 92.75 80 ILE A CA 1
ATOM 613 C C . ILE A 1 80 ? 4.341 -2.590 -17.828 1.00 92.75 80 ILE A C 1
ATOM 615 O O . ILE A 1 80 ? 3.791 -1.498 -17.658 1.00 92.75 80 ILE A O 1
ATOM 619 N N . PRO A 1 81 ? 3.842 -3.505 -18.684 1.00 91.19 81 PRO A N 1
ATOM 620 C CA . PRO A 1 81 ? 2.698 -3.229 -19.553 1.00 91.19 81 PRO A CA 1
ATOM 621 C C . PRO A 1 81 ? 1.427 -2.843 -18.789 1.00 91.19 81 PRO A C 1
ATOM 623 O O . PRO A 1 81 ? 0.674 -1.991 -19.252 1.00 91.19 81 PRO A O 1
ATOM 626 N N . GLU A 1 82 ? 1.207 -3.417 -17.602 1.00 91.44 82 GLU A N 1
ATOM 627 C CA . GLU A 1 82 ? 0.037 -3.116 -16.759 1.00 91.44 82 GLU A CA 1
ATOM 628 C C . GLU A 1 82 ? 0.025 -1.675 -16.224 1.00 91.44 82 GLU A C 1
ATOM 630 O O . GLU A 1 82 ? -1.025 -1.160 -15.849 1.00 91.44 82 GLU A O 1
ATOM 635 N N . LEU A 1 83 ? 1.179 -1.003 -16.217 1.00 92.69 83 LEU A N 1
ATOM 636 C CA . LEU A 1 83 ? 1.304 0.397 -15.812 1.00 92.69 83 LEU A CA 1
ATOM 637 C C . LEU A 1 83 ? 1.341 1.356 -17.004 1.00 92.69 83 LEU A C 1
ATOM 639 O O . LEU A 1 83 ? 1.509 2.564 -16.812 1.00 92.69 83 LEU A O 1
ATOM 643 N N . ASN A 1 84 ? 1.180 0.857 -18.231 1.00 88.44 84 ASN A N 1
ATOM 644 C CA . ASN A 1 84 ? 1.204 1.707 -19.410 1.00 88.44 84 ASN A CA 1
ATOM 645 C C . ASN A 1 84 ? 0.031 2.706 -19.361 1.00 88.44 84 ASN A C 1
ATOM 647 O O . ASN A 1 84 ? -1.123 2.336 -19.152 1.00 88.44 84 ASN A O 1
ATOM 651 N N . GLY A 1 85 ? 0.334 3.997 -19.499 1.00 86.56 85 GLY A N 1
ATOM 652 C CA . GLY A 1 85 ? -0.634 5.089 -19.345 1.00 86.56 85 GLY A CA 1
ATOM 653 C C . GLY A 1 85 ? -0.855 5.581 -17.907 1.00 86.56 85 GLY A C 1
ATOM 654 O O . GLY A 1 85 ? -1.541 6.588 -17.715 1.00 86.56 85 GLY A O 1
ATOM 655 N N . PHE A 1 86 ? -0.259 4.948 -16.890 1.00 91.69 86 PHE A N 1
ATOM 656 C CA . PHE A 1 86 ? -0.299 5.484 -15.528 1.00 91.69 86 PHE A CA 1
ATOM 657 C C . PHE A 1 86 ? 0.612 6.704 -15.394 1.00 91.69 86 PHE A C 1
ATOM 659 O O . PHE A 1 86 ? 1.738 6.739 -15.890 1.00 91.69 86 PHE A O 1
ATOM 666 N N . THR A 1 87 ? 0.143 7.714 -14.660 1.00 90.75 87 THR A N 1
ATOM 667 C CA . THR A 1 87 ? 0.955 8.898 -14.374 1.00 90.75 87 THR A CA 1
ATOM 668 C C . THR A 1 87 ? 1.908 8.649 -13.201 1.00 90.75 87 THR A C 1
ATOM 670 O O . THR A 1 87 ? 1.598 7.861 -12.297 1.00 90.75 87 THR A O 1
ATOM 673 N N . PRO A 1 88 ? 3.035 9.381 -13.114 1.00 90.50 88 PRO A N 1
ATOM 674 C CA . PRO A 1 88 ? 3.940 9.267 -11.974 1.00 90.50 88 PRO A CA 1
ATOM 675 C C . PRO A 1 88 ? 3.269 9.521 -10.615 1.00 90.50 88 PRO A C 1
ATOM 677 O O . PRO A 1 88 ? 3.657 8.906 -9.623 1.00 90.50 88 PRO A O 1
ATOM 680 N N . GLN A 1 89 ? 2.227 10.367 -10.554 1.00 90.06 89 GLN A N 1
ATOM 681 C CA . GLN A 1 89 ? 1.479 10.604 -9.311 1.00 90.06 89 GLN A CA 1
ATOM 682 C C . GLN A 1 89 ? 0.660 9.384 -8.861 1.00 90.06 89 GLN A C 1
ATOM 684 O O . GLN A 1 89 ? 0.388 9.245 -7.670 1.00 90.06 89 GLN A O 1
ATOM 689 N N . LYS A 1 90 ? 0.263 8.503 -9.790 1.00 90.88 90 LYS A N 1
ATOM 690 C CA . LYS A 1 90 ? -0.442 7.255 -9.470 1.00 90.88 90 LYS A CA 1
ATOM 691 C C . LYS A 1 90 ? 0.507 6.146 -9.025 1.00 90.88 90 LYS A C 1
ATOM 693 O O . LYS A 1 90 ? 0.175 5.427 -8.088 1.00 90.88 90 LYS A O 1
ATOM 698 N N . VAL A 1 91 ? 1.679 6.040 -9.652 1.00 94.25 91 VAL A N 1
ATOM 699 C CA . VAL A 1 91 ? 2.663 4.982 -9.353 1.00 94.25 91 VAL A CA 1
ATOM 700 C C . VAL A 1 91 ? 3.495 5.305 -8.107 1.00 94.25 91 VAL A C 1
ATOM 702 O O . VAL A 1 91 ? 3.828 4.409 -7.335 1.00 94.25 91 VAL A O 1
ATOM 705 N N . GLY A 1 92 ? 3.781 6.584 -7.843 1.00 94.19 92 GLY A N 1
ATOM 706 C CA . GLY A 1 92 ? 4.582 7.015 -6.690 1.00 94.19 92 GLY A CA 1
ATOM 707 C C . GLY A 1 92 ? 4.131 6.429 -5.33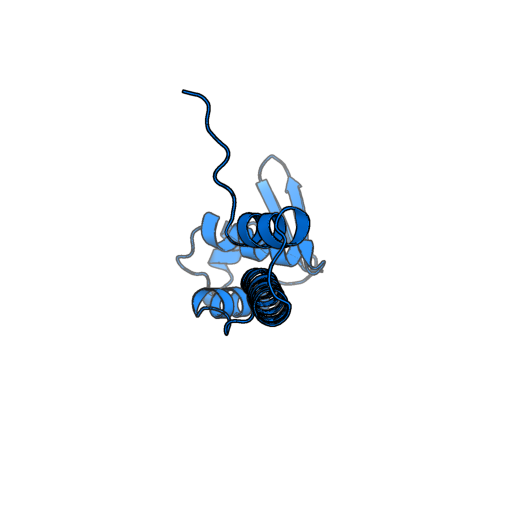8 1.00 94.19 92 GLY A C 1
ATOM 708 O O . GLY A 1 92 ? 4.968 5.876 -4.624 1.00 94.19 92 GLY A O 1
ATOM 709 N N . PRO A 1 93 ? 2.832 6.476 -4.980 1.00 94.19 93 PRO A N 1
ATOM 710 C CA . PRO A 1 93 ? 2.325 5.859 -3.753 1.00 94.19 93 PRO A CA 1
ATOM 711 C C . PRO A 1 93 ? 2.511 4.336 -3.682 1.00 94.19 93 PRO A C 1
ATOM 713 O O . PRO A 1 93 ? 2.744 3.808 -2.597 1.00 94.19 93 PRO A O 1
ATOM 716 N N . MET A 1 94 ? 2.431 3.631 -4.816 1.00 95.12 94 MET A N 1
ATOM 717 C CA . MET A 1 94 ? 2.640 2.178 -4.878 1.00 95.12 94 MET A CA 1
ATOM 718 C C . MET A 1 94 ? 4.093 1.832 -4.539 1.00 95.12 94 MET A C 1
ATOM 720 O O . MET A 1 94 ? 4.351 1.001 -3.671 1.00 95.12 94 MET A O 1
ATOM 724 N N . LEU A 1 95 ? 5.041 2.552 -5.146 1.00 95.94 95 LEU A N 1
ATOM 725 C CA . LEU A 1 95 ? 6.470 2.392 -4.869 1.00 95.94 95 LEU A CA 1
ATOM 726 C C . LEU A 1 95 ? 6.820 2.792 -3.436 1.00 95.94 95 LEU A C 1
ATOM 728 O O . LEU A 1 95 ? 7.596 2.108 -2.775 1.00 95.94 95 LEU A O 1
ATOM 732 N N . LYS A 1 96 ? 6.205 3.858 -2.910 1.00 95.75 96 LYS A N 1
ATOM 733 C CA . LYS A 1 96 ? 6.370 4.244 -1.503 1.00 95.75 96 LYS A CA 1
ATOM 734 C C . LYS A 1 96 ? 5.957 3.109 -0.566 1.00 95.75 96 LYS A C 1
ATOM 736 O O . LYS A 1 96 ? 6.667 2.842 0.394 1.00 95.75 96 LYS A O 1
ATOM 741 N N . LYS A 1 97 ? 4.859 2.410 -0.869 1.00 95.00 97 LYS A N 1
ATOM 742 C CA . LYS A 1 97 ? 4.403 1.263 -0.077 1.00 95.00 97 LYS A CA 1
ATOM 743 C C . LYS A 1 97 ? 5.366 0.073 -0.157 1.00 95.00 97 LYS A C 1
ATOM 745 O O . LYS A 1 97 ? 5.569 -0.593 0.854 1.00 95.00 97 LYS A O 1
ATOM 750 N N . LEU A 1 98 ? 6.004 -0.170 -1.304 1.00 96.00 98 LEU A N 1
ATOM 751 C CA . LEU A 1 98 ? 7.090 -1.159 -1.409 1.00 96.00 98 LEU A CA 1
ATOM 752 C C . LEU A 1 98 ? 8.295 -0.784 -0.538 1.00 96.00 98 LEU A C 1
ATOM 754 O O . LEU A 1 98 ? 8.876 -1.651 0.108 1.00 96.00 98 LEU A O 1
ATOM 758 N N . VAL A 1 99 ? 8.628 0.505 -0.459 1.00 96.69 99 VAL A N 1
ATOM 759 C CA . VAL A 1 99 ? 9.695 0.991 0.427 1.00 96.69 99 VAL A CA 1
ATOM 760 C C . VAL A 1 99 ? 9.307 0.859 1.902 1.00 96.69 99 VAL A C 1
ATOM 762 O O . VAL A 1 99 ? 10.086 0.348 2.699 1.00 96.69 99 VAL A O 1
ATOM 765 N N . GLU A 1 100 ? 8.087 1.252 2.275 1.00 95.56 100 GLU A N 1
ATOM 766 C CA . GLU A 1 100 ? 7.576 1.142 3.653 1.00 95.56 100 GLU A CA 1
ATOM 767 C C . GLU A 1 100 ? 7.490 -0.314 4.138 1.00 95.56 100 GLU A C 1
ATOM 769 O O . GLU A 1 100 ? 7.654 -0.578 5.326 1.00 95.56 100 GLU A O 1
ATOM 774 N N . THR A 1 101 ? 7.255 -1.260 3.225 1.00 93.88 101 THR A N 1
ATOM 775 C CA . THR A 1 101 ? 7.220 -2.702 3.518 1.00 93.88 101 THR A CA 1
ATOM 776 C C . THR A 1 101 ? 8.590 -3.381 3.410 1.00 93.88 101 THR A C 1
ATOM 778 O O . THR A 1 101 ? 8.683 -4.585 3.631 1.00 93.88 101 THR A O 1
ATOM 781 N N . GLY A 1 102 ? 9.656 -2.636 3.090 1.00 94.12 102 GLY A N 1
ATOM 782 C CA . GLY A 1 102 ? 11.028 -3.150 3.000 1.00 94.12 102 GLY A CA 1
ATOM 783 C C . GLY A 1 102 ? 11.331 -3.988 1.754 1.00 94.12 102 GLY A C 1
ATOM 784 O O . GLY A 1 102 ? 12.390 -4.601 1.674 1.00 94.12 102 GLY A O 1
ATOM 785 N N . ARG A 1 103 ? 10.425 -4.014 0.771 1.00 94.88 103 ARG A N 1
ATOM 786 C CA . ARG A 1 103 ? 10.596 -4.740 -0.502 1.00 94.88 103 ARG A CA 1
ATOM 787 C C . ARG A 1 103 ? 11.361 -3.939 -1.554 1.00 94.88 103 ARG A C 1
ATOM 789 O O . ARG A 1 103 ? 11.770 -4.484 -2.573 1.00 94.88 103 ARG A O 1
ATOM 796 N N . ALA A 1 104 ? 11.528 -2.643 -1.322 1.00 96.62 104 ALA A N 1
ATOM 797 C CA . ALA A 1 104 ? 12.270 -1.748 -2.189 1.00 96.62 104 ALA A CA 1
ATOM 798 C C . ALA A 1 104 ? 13.056 -0.724 -1.372 1.00 96.62 104 ALA A C 1
ATOM 800 O O . ALA A 1 104 ? 12.685 -0.377 -0.251 1.00 96.62 104 ALA A O 1
ATOM 801 N N . THR A 1 105 ? 14.099 -0.164 -1.967 1.00 96.69 105 THR A N 1
ATOM 802 C CA . THR A 1 105 ? 14.783 1.030 -1.470 1.00 96.69 105 THR A CA 1
ATOM 803 C C . THR A 1 105 ? 14.563 2.188 -2.434 1.00 96.69 105 THR A C 1
ATOM 805 O O . THR A 1 105 ? 14.294 1.994 -3.621 1.00 96.69 105 THR A O 1
ATOM 808 N N . ARG A 1 106 ? 14.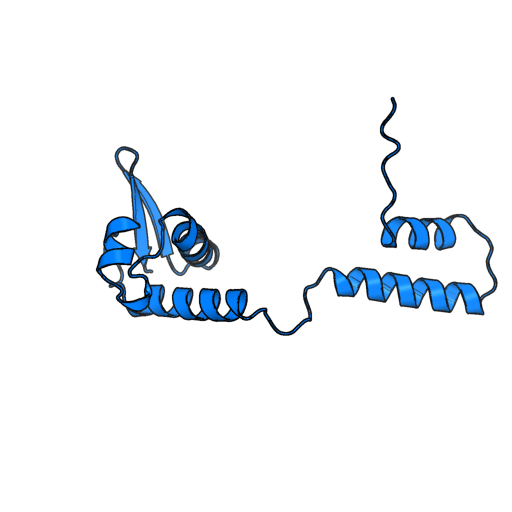630 3.416 -1.908 1.00 96.19 106 ARG A N 1
ATOM 809 C CA . ARG A 1 106 ? 14.557 4.646 -2.700 1.00 96.19 106 ARG A CA 1
ATOM 810 C C . ARG A 1 106 ? 15.822 5.457 -2.481 1.00 96.19 106 ARG A C 1
ATOM 812 O O . ARG A 1 106 ? 16.071 5.887 -1.358 1.00 96.19 106 ARG A O 1
ATOM 819 N N . ASP A 1 107 ? 16.534 5.741 -3.561 1.00 95.62 107 ASP A N 1
ATOM 820 C CA . ASP A 1 107 ? 17.674 6.655 -3.576 1.00 95.62 107 ASP A CA 1
ATOM 821 C C . ASP A 1 107 ? 17.335 7.915 -4.387 1.00 95.62 107 ASP A C 1
ATOM 823 O O . ASP A 1 107 ? 16.462 7.903 -5.261 1.00 95.62 107 ASP A O 1
ATOM 827 N N . THR A 1 108 ? 17.967 9.045 -4.067 1.00 95.12 108 THR A N 1
ATOM 828 C CA . THR A 1 108 ? 17.820 10.279 -4.848 1.00 95.12 108 THR A CA 1
ATOM 829 C C . THR A 1 108 ? 19.180 10.721 -5.358 1.00 95.12 108 THR A C 1
ATOM 831 O O . THR A 1 108 ? 19.983 11.270 -4.609 1.00 95.12 108 THR A O 1
ATOM 834 N N . ASN A 1 109 ? 19.395 10.571 -6.662 1.00 92.12 109 ASN A N 1
ATOM 835 C CA . ASN A 1 109 ? 20.635 10.951 -7.325 1.00 92.12 109 ASN A CA 1
ATOM 836 C C . ASN A 1 109 ? 20.365 12.093 -8.316 1.00 92.12 109 ASN A C 1
ATOM 838 O O . ASN A 1 109 ? 19.484 11.993 -9.173 1.00 92.12 109 ASN A O 1
ATOM 842 N N . LYS A 1 110 ? 21.092 13.211 -8.168 1.00 88.38 110 LYS A N 1
ATOM 843 C CA . L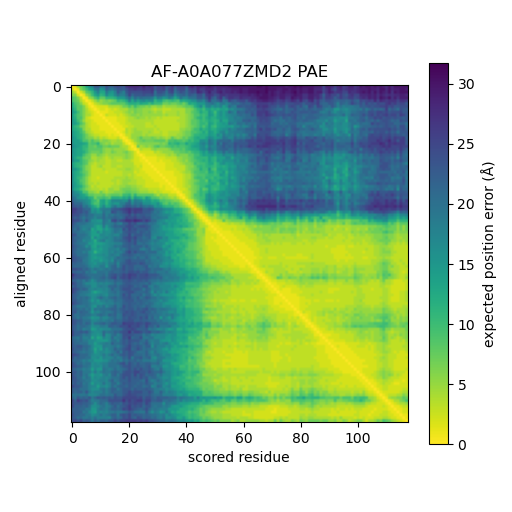YS A 1 110 ? 20.957 14.431 -8.996 1.00 88.38 110 LYS A CA 1
ATOM 844 C 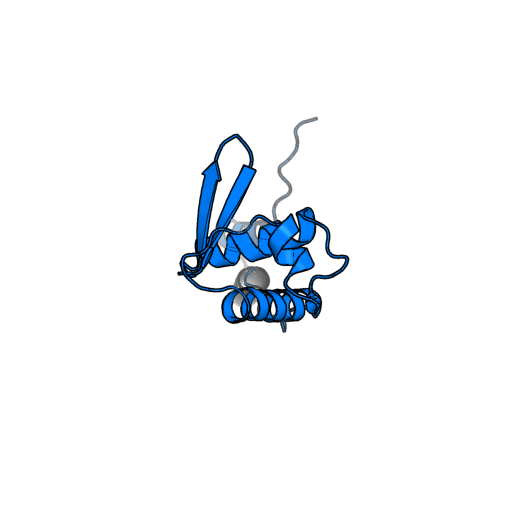C . LYS A 1 110 ? 19.498 14.892 -9.178 1.00 88.38 110 LYS A C 1
ATOM 846 O O . LYS A 1 110 ? 19.074 15.244 -10.275 1.00 88.38 110 LYS A O 1
ATOM 851 N N . GLY A 1 111 ? 18.714 14.859 -8.098 1.00 89.00 111 GLY A N 1
ATOM 852 C CA . GLY A 1 111 ? 17.311 15.296 -8.093 1.00 89.00 111 GLY A CA 1
ATOM 853 C C . GLY A 1 111 ? 16.314 14.317 -8.725 1.00 89.00 111 GLY A C 1
ATOM 854 O O . GLY A 1 111 ? 15.120 14.608 -8.753 1.00 89.00 111 GLY A O 1
ATOM 855 N N . LYS A 1 112 ? 16.764 13.149 -9.199 1.00 91.12 112 LYS A N 1
ATOM 856 C CA . LYS A 1 112 ? 15.896 12.068 -9.681 1.00 91.12 112 LYS A CA 1
ATOM 857 C C . LYS A 1 112 ? 15.778 10.979 -8.623 1.00 91.12 112 LYS A C 1
ATOM 859 O O . LYS A 1 112 ? 16.767 10.608 -7.997 1.00 91.12 112 LYS A O 1
ATOM 864 N N . ALA A 1 113 ? 14.560 10.480 -8.426 1.00 94.50 113 ALA A N 1
ATOM 865 C CA . ALA A 1 113 ? 14.296 9.363 -7.530 1.00 94.50 113 ALA A CA 1
ATOM 866 C C . ALA A 1 113 ? 14.441 8.036 -8.281 1.00 94.50 113 ALA A C 1
ATOM 868 O O . ALA A 1 113 ? 13.811 7.845 -9.326 1.00 94.50 113 ALA A O 1
ATOM 869 N N . TYR A 1 114 ? 15.228 7.139 -7.704 1.00 96.38 114 TYR A N 1
ATOM 870 C CA . TYR A 1 114 ? 15.460 5.784 -8.180 1.00 96.38 114 TYR A CA 1
ATOM 871 C C . TYR A 1 114 ? 14.920 4.794 -7.155 1.00 96.38 114 TYR A C 1
ATOM 873 O O . TYR A 1 114 ? 15.037 5.020 -5.950 1.00 96.38 114 TYR A O 1
ATOM 881 N N . TYR A 1 115 ? 14.318 3.717 -7.643 1.00 96.62 115 TYR A N 1
ATOM 882 C CA . TYR A 1 115 ? 13.771 2.638 -6.834 1.00 96.62 115 TYR A CA 1
ATOM 883 C C . TYR A 1 115 ? 14.467 1.335 -7.211 1.00 96.62 115 TYR A C 1
ATOM 885 O O . TYR A 1 115 ? 14.583 1.021 -8.396 1.00 96.62 115 TYR A O 1
ATOM 893 N N . THR A 1 116 ? 14.900 0.586 -6.203 1.00 96.25 116 THR A N 1
ATOM 894 C CA . THR A 1 116 ? 15.591 -0.697 -6.370 1.00 96.25 116 THR A CA 1
ATOM 895 C C . THR A 1 116 ? 14.873 -1.758 -5.557 1.00 96.25 116 THR A C 1
ATOM 897 O O . THR A 1 116 ? 14.620 -1.550 -4.372 1.00 96.25 116 THR A O 1
ATOM 900 N N . MET A 1 117 ? 14.511 -2.878 -6.187 1.00 96.19 117 MET A N 1
ATOM 901 C CA . MET A 1 117 ? 13.890 -4.004 -5.482 1.00 96.19 117 MET A CA 1
ATOM 902 C C . MET A 1 117 ? 14.930 -4.757 -4.644 1.00 96.19 117 MET A C 1
ATOM 904 O O . MET A 1 117 ? 16.083 -4.904 -5.069 1.00 96.19 117 MET A O 1
ATOM 908 N N . VAL A 1 118 ? 14.498 -5.225 -3.468 1.00 92.00 118 VAL A N 1
ATOM 909 C CA . VAL A 1 118 ? 15.299 -5.971 -2.478 1.00 92.00 118 VAL A CA 1
ATOM 910 C C . VAL A 1 118 ? 14.969 -7.458 -2.539 1.00 92.00 118 VAL A C 1
ATOM 912 O O . VAL A 1 118 ? 13.786 -7.833 -2.689 1.00 92.00 118 VAL A O 1
#

Radius of gyration: 22.9 Å; Cα contacts (8 Å, |Δi|>4): 98; chains: 1; bounding box: 51×43×54 Å

Mean predicted aligned error: 12.08 Å

Foldseek 3Di:
DPPPPPQDPLRVLVCCLVPPDDDPVVVVVSVVVNVVVVVVVVPPPDDDPVRVVLVVVLVQLLVQDDAPDKDALVRSCVSRVVNPPPDCVRCVVSLVVCVVVVQWDWDADPNTIIIGGD

Nearest PDB structures (foldseek):
  2mh2-assembly1_A  TM=7.124E-01  e=6.318E-03  Mus musculus
  7v6j-assembly1_A  TM=6.867E-01  e=2.741E-02  Ligusticum chuanxiong
  8j3i-assembly1_A-2  TM=6.596E-01  e=7.137E-02  Coptis chinensis
  1okr-assembly1_A  TM=5.809E-01  e=9.819E-02  Staphylococcus aureus
  1xsd-assembly1_A-2  TM=6.068E-01  e=1.744E-01  Staphylococcus aureus